Protein AF-A0A960WQX6-F1 (afdb_monomer_lite)

Sequence (50 aa):
MLRILFLGDIVGEPGRKAVISRLASIREAESIDFVIANGENAAAGRGITP

pLDDT: mean 97.21, std 2.4, range [87.94, 98.56]

Foldseek 3Di:
DAAEAEAEEQAEPVSVVVCVVPVVVCCVVVVHPYYHYHHQRHHNGGHDDD

Structure (mmCIF, N/CA/C/O backbone):
data_AF-A0A960WQX6-F1
#
_entry.id   AF-A0A960WQX6-F1
#
loop_
_atom_site.group_PDB
_atom_site.id
_atom_site.type_symbol
_atom_site.label_atom_id
_atom_site.label_alt_id
_atom_site.label_comp_id
_atom_site.label_asym_id
_atom_site.label_entity_id
_atom_site.label_seq_id
_atom_site.pdbx_PDB_ins_code
_atom_site.Cartn_x
_atom_site.Cartn_y
_atom_site.Cartn_z
_atom_site.occupancy
_atom_site.B_iso_or_equiv
_atom_site.auth_seq_id
_atom_site.auth_comp_id
_atom_site.auth_asym_id
_atom_site.auth_atom_id
_atom_site.pdbx_PDB_model_num
ATOM 1 N N . MET A 1 1 ? -18.056 7.647 13.210 1.00 87.94 1 MET A N 1
ATOM 2 C CA . MET A 1 1 ? -18.357 8.080 11.827 1.00 87.94 1 MET A CA 1
ATOM 3 C C . MET A 1 1 ? -17.302 7.456 10.938 1.00 87.94 1 MET A C 1
ATOM 5 O O . MET A 1 1 ? -16.154 7.483 11.354 1.00 87.94 1 MET A O 1
ATOM 9 N N . LEU A 1 2 ? -17.680 6.862 9.805 1.00 95.69 2 LEU A N 1
ATOM 10 C CA . LEU A 1 2 ? -16.738 6.145 8.939 1.00 95.69 2 LEU A CA 1
ATOM 11 C C . LEU A 1 2 ? -15.762 7.126 8.266 1.00 95.69 2 LEU A C 1
ATOM 13 O O . LEU A 1 2 ? -16.209 8.091 7.641 1.00 95.69 2 LEU A O 1
ATOM 17 N N . ARG A 1 3 ? -14.454 6.878 8.371 1.00 98.12 3 ARG A N 1
ATOM 18 C CA . ARG A 1 3 ? -13.387 7.650 7.718 1.00 98.12 3 ARG A CA 1
ATOM 19 C C . ARG A 1 3 ? -12.766 6.831 6.590 1.00 98.12 3 ARG A C 1
ATOM 21 O O . ARG A 1 3 ? -12.215 5.757 6.819 1.00 98.12 3 ARG A O 1
ATOM 28 N N . ILE A 1 4 ? -12.835 7.360 5.371 1.00 98.44 4 ILE A N 1
ATOM 29 C CA . ILE A 1 4 ? -12.290 6.720 4.169 1.00 98.44 4 ILE A CA 1
ATOM 30 C C . ILE A 1 4 ? -11.106 7.542 3.658 1.00 98.44 4 ILE A C 1
ATOM 32 O O . ILE A 1 4 ? -11.231 8.752 3.475 1.00 98.44 4 ILE A O 1
ATOM 36 N N . LEU A 1 5 ? -9.978 6.883 3.391 1.00 98.50 5 LEU A N 1
ATOM 37 C CA . LEU A 1 5 ? -8.833 7.469 2.694 1.00 98.50 5 LEU A CA 1
ATOM 38 C C . LEU A 1 5 ? -8.843 7.033 1.229 1.00 98.50 5 LEU A C 1
ATOM 40 O O . LEU A 1 5 ? -8.804 5.840 0.935 1.00 98.50 5 LEU A O 1
ATOM 44 N N . PHE A 1 6 ? -8.848 8.001 0.316 1.00 98.44 6 PHE A N 1
ATOM 45 C CA . PHE A 1 6 ? -8.687 7.755 -1.113 1.00 98.44 6 PHE A CA 1
ATOM 46 C C . PHE A 1 6 ? -7.270 8.139 -1.542 1.00 98.44 6 PHE A C 1
ATOM 48 O O . PHE A 1 6 ? -6.868 9.296 -1.415 1.00 98.44 6 PHE A O 1
ATOM 55 N N . LEU A 1 7 ? -6.511 7.172 -2.044 1.00 98.31 7 LEU A N 1
ATOM 56 C CA . LEU A 1 7 ? -5.208 7.390 -2.652 1.00 98.31 7 LEU A CA 1
ATOM 57 C C . LEU A 1 7 ? -5.387 7.550 -4.159 1.00 98.31 7 LEU A C 1
ATOM 59 O O . LEU A 1 7 ? -6.046 6.736 -4.812 1.00 98.31 7 LEU A O 1
ATOM 63 N N . GLY A 1 8 ? -4.766 8.599 -4.698 1.00 97.25 8 GLY A N 1
ATOM 64 C CA . GLY A 1 8 ? -4.601 8.755 -6.137 1.00 97.25 8 GLY A CA 1
ATOM 65 C C . GLY A 1 8 ? -3.763 7.627 -6.740 1.00 97.25 8 GLY A C 1
ATOM 66 O O . GLY A 1 8 ? -3.434 6.638 -6.086 1.00 97.25 8 GLY A O 1
ATOM 67 N N . ASP A 1 9 ? -3.420 7.788 -8.009 1.00 97.81 9 ASP A N 1
ATOM 68 C CA . ASP A 1 9 ? -2.737 6.750 -8.765 1.00 97.81 9 ASP A CA 1
ATOM 69 C C . ASP A 1 9 ? -1.350 6.396 -8.194 1.00 97.81 9 ASP A C 1
ATOM 71 O O . ASP A 1 9 ? -0.489 7.252 -7.966 1.00 97.81 9 ASP A O 1
ATOM 75 N N . ILE A 1 10 ? -1.145 5.105 -7.942 1.00 98.38 10 ILE A N 1
ATOM 76 C CA . ILE A 1 10 ? 0.118 4.544 -7.473 1.00 98.38 10 ILE A CA 1
ATOM 77 C C . ILE A 1 10 ? 0.983 4.254 -8.694 1.00 98.38 10 ILE A C 1
ATOM 79 O O . ILE A 1 10 ? 0.801 3.246 -9.368 1.00 98.38 10 ILE A O 1
ATOM 83 N N . VAL A 1 11 ? 1.983 5.100 -8.938 1.00 98.25 11 VAL A N 1
ATOM 84 C CA . VAL A 1 11 ? 2.839 4.982 -10.126 1.00 98.25 11 VAL A CA 1
ATOM 85 C C . VAL A 1 11 ? 4.142 4.242 -9.813 1.00 98.25 11 VAL A C 1
ATOM 87 O O . VAL A 1 11 ? 5.021 4.746 -9.105 1.00 98.25 11 VAL A O 1
ATOM 90 N N . GLY A 1 12 ? 4.292 3.049 -10.390 1.00 97.62 12 GLY A N 1
ATOM 91 C CA . GLY A 1 12 ? 5.532 2.275 -10.399 1.00 97.62 12 GLY A CA 1
ATOM 92 C C . GLY A 1 12 ? 6.100 1.938 -9.014 1.00 97.62 12 GLY A C 1
ATOM 93 O O . GLY A 1 12 ? 5.420 1.967 -7.989 1.00 97.62 12 GLY A O 1
ATOM 94 N N . GLU A 1 13 ? 7.385 1.582 -8.974 1.00 97.75 13 GLU A N 1
ATOM 95 C CA . GLU A 1 13 ? 8.076 1.257 -7.719 1.00 97.75 13 GLU A CA 1
ATOM 96 C C . GLU A 1 13 ? 8.089 2.413 -6.698 1.00 97.75 13 GLU A C 1
ATOM 98 O O . GLU A 1 13 ? 7.832 2.136 -5.521 1.00 97.75 13 GLU A O 1
ATOM 103 N N . PRO A 1 14 ? 8.324 3.687 -7.084 1.00 97.69 14 PRO A N 1
ATOM 104 C CA . PRO A 1 14 ? 8.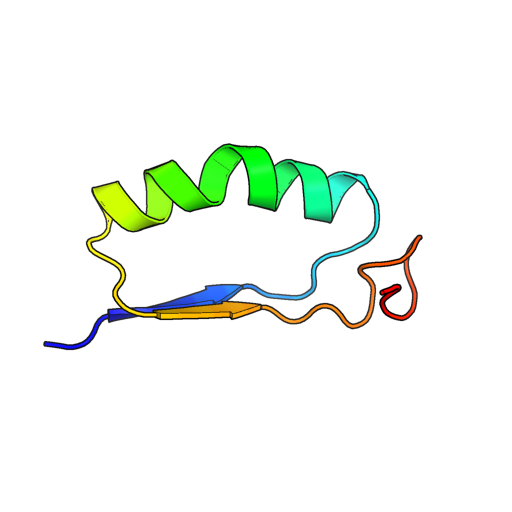321 4.792 -6.127 1.00 97.69 14 PRO A CA 1
ATOM 105 C C . PRO A 1 14 ? 6.967 4.962 -5.431 1.00 97.69 14 PRO A C 1
ATOM 107 O O . PRO A 1 14 ? 6.926 5.088 -4.206 1.00 97.69 14 PRO A O 1
ATOM 110 N N . GLY A 1 15 ? 5.864 4.890 -6.187 1.00 97.94 15 GLY A N 1
ATOM 111 C CA . GLY A 1 15 ? 4.512 4.960 -5.639 1.00 97.94 15 GLY A CA 1
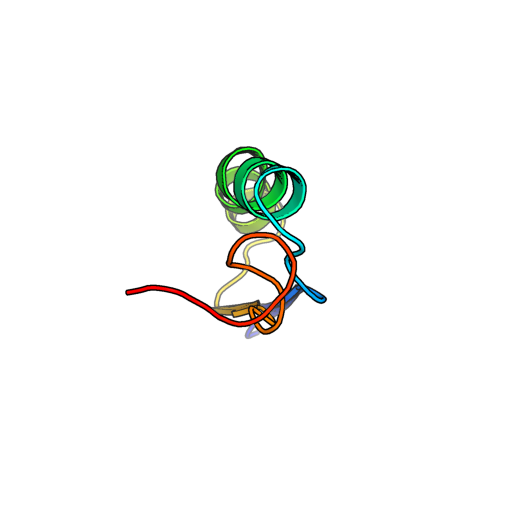ATOM 112 C C . GLY A 1 15 ? 4.241 3.820 -4.660 1.00 97.94 15 GLY A C 1
ATOM 113 O O . GLY A 1 15 ? 3.836 4.065 -3.524 1.00 97.94 15 GLY A O 1
ATOM 114 N N . ARG A 1 16 ? 4.549 2.573 -5.050 1.00 98.00 16 ARG A N 1
ATOM 115 C CA . ARG A 1 16 ? 4.365 1.405 -4.167 1.00 98.00 16 ARG A CA 1
ATOM 116 C C . ARG A 1 16 ? 5.168 1.540 -2.870 1.00 98.00 16 ARG A C 1
ATOM 118 O O . ARG A 1 16 ? 4.625 1.303 -1.793 1.00 98.00 16 ARG A O 1
ATOM 125 N N . LYS A 1 17 ? 6.433 1.972 -2.942 1.00 98.31 17 LYS A N 1
ATOM 126 C CA . LYS A 1 17 ? 7.275 2.202 -1.751 1.00 98.31 17 LYS A CA 1
ATOM 127 C C . LYS A 1 17 ? 6.724 3.306 -0.848 1.00 98.31 17 LYS A C 1
ATOM 129 O O . LYS A 1 17 ? 6.742 3.154 0.375 1.00 98.31 17 LYS A O 1
ATOM 134 N N . ALA A 1 18 ? 6.224 4.399 -1.422 1.00 98.06 18 ALA A N 1
ATOM 135 C CA . ALA A 1 18 ? 5.622 5.485 -0.652 1.00 98.06 18 ALA A CA 1
ATOM 136 C C . ALA A 1 18 ? 4.387 5.006 0.128 1.00 98.06 18 ALA A C 1
ATOM 138 O O . ALA A 1 18 ? 4.257 5.309 1.313 1.00 98.06 18 ALA A O 1
ATOM 139 N N . VAL A 1 19 ? 3.531 4.200 -0.507 1.00 98.19 19 VAL A N 1
ATOM 140 C CA . VAL A 1 19 ? 2.345 3.616 0.135 1.00 98.19 19 VAL A CA 1
ATOM 141 C C . VAL A 1 19 ? 2.742 2.643 1.246 1.00 98.19 19 VAL A C 1
ATOM 143 O O . VAL A 1 19 ? 2.309 2.818 2.383 1.00 98.19 19 VAL A O 1
ATOM 146 N N . ILE A 1 20 ? 3.618 1.674 0.959 1.00 98.06 20 ILE A N 1
ATOM 147 C CA . ILE A 1 20 ? 4.051 0.651 1.931 1.00 98.06 20 ILE A CA 1
ATOM 148 C C . ILE A 1 20 ? 4.693 1.287 3.172 1.00 98.06 20 ILE A C 1
ATOM 150 O O . ILE A 1 20 ? 4.445 0.843 4.289 1.00 98.06 20 ILE A O 1
ATOM 154 N N . SER A 1 21 ? 5.491 2.343 2.994 1.00 98.31 21 SER A N 1
ATOM 155 C CA . SER A 1 21 ? 6.219 2.977 4.101 1.00 98.31 21 SER A CA 1
ATOM 156 C C . SER A 1 21 ? 5.378 3.916 4.973 1.00 98.31 21 SER A C 1
ATOM 158 O O . SER A 1 21 ? 5.787 4.202 6.096 1.00 98.31 21 SER A O 1
ATOM 160 N N . ARG A 1 22 ? 4.231 4.421 4.491 1.00 98.00 22 ARG A N 1
ATOM 161 C CA . ARG A 1 22 ? 3.471 5.487 5.180 1.00 98.00 22 ARG A CA 1
ATOM 162 C C . ARG A 1 22 ? 2.022 5.144 5.499 1.00 98.00 22 ARG A C 1
ATOM 164 O O . ARG A 1 22 ? 1.459 5.734 6.414 1.00 98.00 22 ARG A O 1
ATOM 171 N N . LEU A 1 23 ? 1.394 4.225 4.767 1.00 98.38 23 LEU A N 1
ATOM 172 C CA . LEU A 1 23 ? -0.049 4.012 4.891 1.00 98.38 23 LEU A CA 1
ATOM 173 C C . LEU A 1 23 ? -0.453 3.548 6.296 1.00 98.38 23 LEU A C 1
ATOM 175 O O . LEU A 1 23 ? -1.468 4.001 6.813 1.00 98.38 23 LEU A O 1
ATOM 179 N N . ALA A 1 24 ? 0.349 2.686 6.928 1.00 98.06 24 ALA A N 1
ATOM 180 C CA . ALA A 1 24 ? 0.054 2.184 8.267 1.00 98.06 24 ALA A CA 1
ATOM 181 C C . ALA A 1 24 ? -0.007 3.312 9.312 1.00 98.06 24 ALA A C 1
ATOM 183 O O . ALA A 1 24 ? -0.973 3.378 10.070 1.00 98.06 24 ALA A O 1
ATOM 184 N N . SER A 1 25 ? 0.973 4.224 9.305 1.00 98.38 25 SER A N 1
ATOM 185 C CA . SER A 1 25 ? 1.023 5.340 10.255 1.00 98.38 25 SER A CA 1
ATOM 186 C C . SER A 1 25 ? -0.060 6.381 9.983 1.00 98.38 25 SER A C 1
ATOM 188 O O . SER A 1 25 ? -0.678 6.864 10.925 1.00 98.38 25 SER A O 1
ATOM 190 N N . ILE A 1 26 ? -0.352 6.680 8.712 1.00 98.31 26 ILE A N 1
ATOM 191 C CA . ILE A 1 26 ? -1.461 7.574 8.341 1.00 98.31 26 ILE A CA 1
ATOM 192 C C . ILE A 1 26 ? -2.797 6.980 8.796 1.00 98.31 26 ILE A C 1
ATOM 194 O O . ILE A 1 26 ? -3.614 7.688 9.375 1.00 98.31 26 ILE A O 1
ATOM 198 N N . ARG A 1 27 ? -3.018 5.678 8.571 1.00 98.44 27 ARG A N 1
ATOM 199 C CA . ARG A 1 27 ? -4.254 4.996 8.976 1.00 98.44 27 ARG A CA 1
ATOM 200 C C . ARG A 1 27 ? -4.487 5.104 10.482 1.00 98.44 27 ARG A C 1
ATOM 202 O O . ARG A 1 27 ? -5.615 5.343 10.893 1.00 98.44 27 ARG A O 1
ATOM 209 N N . GLU A 1 28 ? -3.439 4.925 11.282 1.00 98.31 28 GLU A N 1
ATOM 210 C CA . GLU A 1 28 ? -3.515 5.016 12.742 1.00 98.31 28 GLU A CA 1
ATOM 211 C C . GLU A 1 28 ? -3.724 6.460 13.217 1.00 98.31 28 GLU A C 1
ATOM 213 O O . GLU A 1 28 ? -4.693 6.732 13.926 1.00 98.31 28 GLU A O 1
ATOM 218 N N . ALA A 1 29 ? -2.882 7.394 12.762 1.00 98.44 29 ALA A N 1
ATOM 219 C CA . ALA A 1 29 ? -2.951 8.804 13.150 1.00 98.44 29 ALA A CA 1
ATOM 220 C C . ALA A 1 29 ? -4.300 9.445 12.794 1.00 98.44 29 ALA A C 1
ATOM 222 O O . ALA A 1 29 ? -4.843 10.240 13.557 1.00 98.44 29 ALA A O 1
ATOM 223 N N . GLU A 1 30 ? -4.866 9.052 11.654 1.00 98.00 30 GLU A N 1
ATOM 224 C CA . GLU A 1 30 ? -6.122 9.586 11.143 1.00 98.00 30 GLU A CA 1
ATOM 225 C C . GLU A 1 30 ? -7.313 8.654 11.391 1.00 98.00 30 GLU A C 1
ATOM 227 O O . GLU A 1 30 ? -8.377 8.890 10.834 1.00 98.00 30 GLU A O 1
ATOM 232 N N . SER A 1 31 ? -7.185 7.600 12.206 1.00 98.12 31 SER A N 1
ATOM 233 C CA . SER A 1 31 ? -8.297 6.677 12.514 1.00 98.12 31 SER A CA 1
ATOM 234 C C . SER A 1 31 ? -9.099 6.256 11.264 1.00 98.12 31 SER A C 1
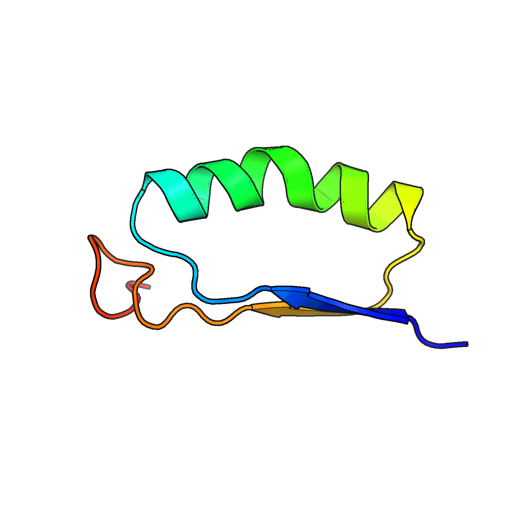ATOM 236 O O . SER A 1 31 ? -10.324 6.363 11.234 1.00 98.12 31 SER A O 1
ATOM 238 N N . ILE A 1 32 ? -8.398 5.881 10.189 1.00 98.56 32 ILE A N 1
ATOM 239 C CA . ILE A 1 32 ? -9.011 5.538 8.900 1.00 98.56 32 ILE A CA 1
ATOM 240 C C . ILE A 1 32 ? -9.572 4.118 8.960 1.00 98.56 32 ILE A C 1
ATOM 242 O O . ILE A 1 32 ? -8.839 3.164 9.226 1.00 98.56 32 ILE A O 1
ATOM 246 N N . ASP A 1 33 ? -10.852 3.976 8.630 1.00 98.50 33 ASP A N 1
ATOM 247 C CA . ASP A 1 33 ? -11.569 2.700 8.649 1.00 98.50 33 ASP A CA 1
ATOM 248 C C . ASP A 1 33 ? -11.426 1.928 7.330 1.00 98.50 33 ASP A C 1
ATOM 250 O O . ASP A 1 33 ? -11.428 0.698 7.315 1.00 98.50 33 ASP A O 1
ATOM 254 N N . PHE A 1 34 ? -11.306 2.643 6.206 1.00 98.44 34 PHE A N 1
ATOM 255 C CA . PHE A 1 34 ? -11.218 2.035 4.879 1.00 98.44 34 PHE A CA 1
ATOM 256 C C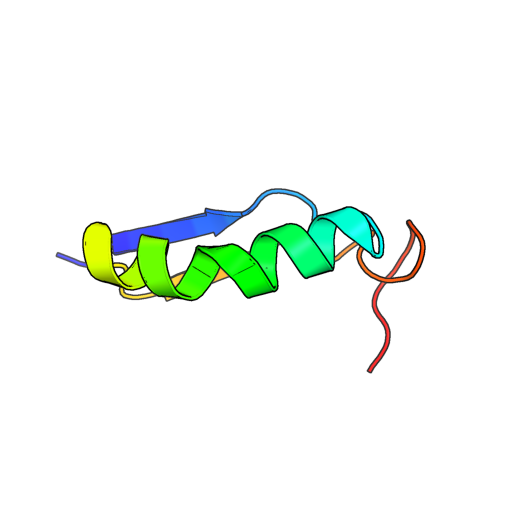 . PHE A 1 34 ? -10.303 2.826 3.943 1.00 98.44 34 PHE A C 1
ATOM 258 O O . PHE A 1 34 ? -10.288 4.057 3.961 1.00 98.44 34 PHE A O 1
ATOM 265 N N . VAL A 1 35 ? -9.549 2.119 3.099 1.00 98.44 35 VAL A N 1
ATOM 266 C CA . VAL A 1 35 ? -8.614 2.721 2.141 1.00 98.44 35 VAL A CA 1
ATOM 267 C C . VAL A 1 35 ? -8.963 2.249 0.735 1.00 98.44 35 VAL A C 1
ATOM 269 O O . VAL A 1 35 ? -9.073 1.050 0.492 1.00 98.44 35 VAL A O 1
ATOM 272 N N . ILE A 1 36 ? -9.096 3.194 -0.192 1.00 98.44 36 ILE A N 1
ATOM 273 C CA . ILE A 1 36 ? -9.234 2.948 -1.630 1.00 98.44 36 ILE A CA 1
ATOM 274 C C . ILE A 1 36 ? -7.987 3.500 -2.308 1.00 98.44 36 ILE A C 1
ATOM 276 O O . ILE A 1 36 ? -7.558 4.603 -1.982 1.00 98.44 36 ILE A O 1
ATOM 280 N N . ALA A 1 37 ? -7.407 2.761 -3.248 1.00 97.94 37 ALA A N 1
ATOM 281 C CA . ALA A 1 37 ? -6.250 3.218 -4.006 1.00 97.94 37 ALA A CA 1
ATOM 282 C C . ALA A 1 37 ? -6.415 2.904 -5.491 1.00 97.94 37 ALA A C 1
ATOM 284 O O . ALA A 1 37 ? -6.795 1.786 -5.843 1.00 97.94 37 ALA A O 1
ATOM 285 N N . ASN A 1 38 ? -6.102 3.872 -6.355 1.00 98.31 38 ASN A N 1
ATOM 286 C CA . ASN A 1 38 ? -5.979 3.608 -7.786 1.00 98.31 38 ASN A CA 1
ATOM 287 C C . ASN A 1 38 ? -4.607 2.970 -8.067 1.00 98.31 38 ASN A C 1
ATOM 289 O O . ASN A 1 38 ? -3.568 3.533 -7.730 1.00 98.31 38 ASN A O 1
ATOM 293 N N . GLY A 1 39 ? -4.614 1.772 -8.648 1.00 97.44 39 GLY A N 1
ATOM 294 C CA . GLY A 1 39 ? -3.411 1.014 -8.990 1.00 97.44 39 GLY A CA 1
ATOM 295 C C . GLY A 1 39 ? -3.160 0.891 -10.491 1.00 97.44 39 GLY A C 1
ATOM 296 O O . GLY A 1 39 ? -2.407 0.001 -10.882 1.00 97.44 39 GLY A O 1
ATOM 297 N N . GLU A 1 40 ? -3.798 1.704 -11.338 1.00 98.25 40 GLU A N 1
ATOM 298 C CA . GLU A 1 40 ? -3.719 1.547 -12.795 1.00 98.25 40 GLU A CA 1
ATOM 299 C C . GLU A 1 40 ? -2.306 1.713 -13.357 1.00 98.25 40 GLU A C 1
ATOM 301 O O . GLU A 1 40 ? -2.057 1.197 -14.439 1.00 98.25 40 GLU A O 1
ATOM 306 N N . ASN A 1 41 ? -1.384 2.371 -12.644 1.00 98.06 41 ASN A N 1
ATOM 307 C CA . ASN A 1 41 ? 0.020 2.500 -13.045 1.00 98.06 41 ASN A CA 1
ATOM 308 C C . ASN A 1 41 ? 0.998 1.818 -12.070 1.00 98.06 41 ASN A C 1
ATOM 310 O O . ASN A 1 41 ? 2.208 2.085 -12.089 1.00 98.06 41 ASN A O 1
ATOM 314 N N . ALA A 1 42 ? 0.505 0.889 -11.244 1.00 97.88 42 ALA A N 1
ATOM 315 C CA . ALA A 1 42 ? 1.286 0.251 -10.190 1.00 97.88 42 ALA A CA 1
ATOM 316 C C . ALA A 1 42 ? 2.420 -0.624 -10.734 1.00 97.88 42 ALA A C 1
ATOM 318 O O . ALA A 1 42 ? 3.493 -0.652 -10.136 1.00 97.88 42 ALA A O 1
ATOM 319 N N . ALA A 1 43 ? 2.241 -1.315 -11.859 1.00 97.31 43 ALA A N 1
ATOM 320 C CA . ALA A 1 43 ? 3.253 -2.177 -12.464 1.00 97.31 43 ALA A CA 1
ATOM 321 C C . ALA A 1 43 ? 4.128 -1.395 -13.457 1.00 97.31 43 ALA A C 1
ATOM 323 O O . ALA A 1 43 ? 3.751 -1.179 -14.601 1.00 97.31 43 ALA A O 1
ATOM 324 N N . ALA A 1 44 ? 5.306 -0.943 -13.013 1.00 93.25 44 ALA A N 1
ATOM 325 C CA . ALA A 1 44 ? 6.279 -0.224 -13.853 1.00 93.25 44 ALA A CA 1
ATOM 326 C C . ALA A 1 44 ? 5.690 0.953 -14.675 1.00 93.25 44 ALA A C 1
ATOM 328 O O . ALA A 1 44 ? 6.201 1.276 -15.743 1.00 93.25 44 ALA A O 1
ATOM 329 N N . GLY A 1 45 ? 4.637 1.608 -14.166 1.00 88.88 45 GLY A N 1
ATOM 330 C CA . GLY A 1 45 ? 4.000 2.758 -14.808 1.00 88.88 45 GLY A CA 1
ATOM 331 C C . GLY A 1 45 ? 2.797 2.437 -15.698 1.00 88.88 45 GLY A C 1
ATOM 332 O O . GLY A 1 45 ? 2.259 3.375 -16.274 1.00 88.88 45 GLY A O 1
ATOM 333 N N . ARG A 1 46 ? 2.370 1.168 -15.826 1.00 94.75 46 ARG A N 1
ATOM 334 C CA . ARG A 1 46 ? 1.106 0.791 -16.485 1.00 94.75 46 ARG A CA 1
ATOM 335 C C . ARG A 1 46 ? 0.604 -0.590 -16.053 1.00 94.75 46 ARG A C 1
ATOM 337 O O . ARG A 1 46 ? 1.307 -1.588 -16.156 1.00 94.75 46 ARG A O 1
ATOM 344 N N . GLY A 1 47 ? -0.668 -0.659 -15.698 1.00 95.56 47 GLY A N 1
ATOM 345 C CA . GLY A 1 47 ? -1.355 -1.844 -15.203 1.00 95.56 47 GLY A CA 1
ATOM 346 C C . GLY A 1 47 ? 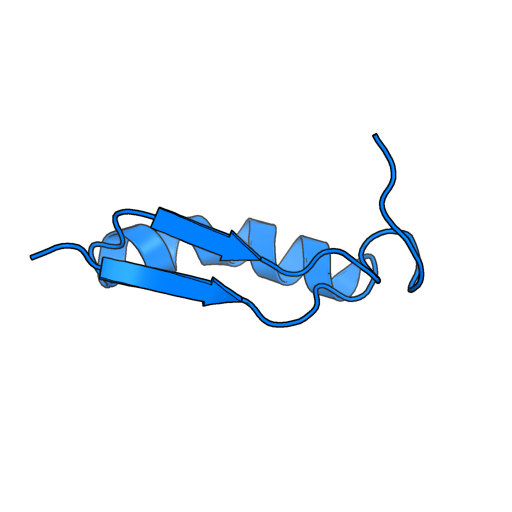-1.015 -2.188 -13.752 1.00 95.56 47 GLY A C 1
ATOM 347 O O . GLY A 1 47 ? -0.356 -1.440 -13.030 1.00 95.56 47 GLY A O 1
ATOM 348 N N . ILE A 1 48 ? -1.452 -3.377 -13.350 1.00 97.00 48 ILE A N 1
ATOM 349 C CA . ILE A 1 48 ? -1.187 -3.996 -12.051 1.00 97.00 48 ILE A CA 1
ATOM 350 C C . ILE A 1 48 ? -0.793 -5.461 -12.284 1.00 97.00 48 ILE A C 1
ATOM 352 O O . ILE A 1 48 ? -1.301 -6.097 -13.208 1.00 97.00 48 ILE A O 1
ATOM 356 N N . THR A 1 49 ? 0.129 -5.990 -11.480 1.00 94.19 49 THR A N 1
ATOM 357 C CA . THR A 1 49 ? 0.526 -7.409 -11.503 1.00 94.19 49 THR A CA 1
ATOM 358 C C . THR A 1 49 ? -0.053 -8.140 -10.289 1.00 94.19 49 THR A C 1
ATOM 360 O O . THR A 1 49 ? -0.173 -7.495 -9.244 1.00 94.19 49 THR A O 1
ATOM 363 N N . PRO A 1 50 ? -0.395 -9.441 -10.406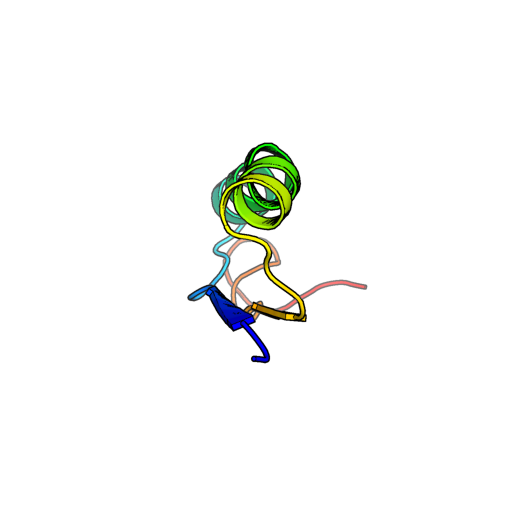 1.00 89.62 50 PRO A N 1
ATOM 364 C CA . PRO A 1 50 ? -0.768 -10.283 -9.265 1.00 89.62 50 PRO A CA 1
ATOM 365 C C . PRO A 1 50 ? 0.304 -10.356 -8.173 1.00 89.62 50 PRO A C 1
ATOM 367 O O . PRO A 1 50 ? 1.503 -10.192 -8.506 1.00 89.62 50 PRO A O 1
#

Secondary structure (DSSP, 8-state):
---EEEE----HHHHHHHHHHHHHHHHHHTT-SEEEE--TTTTTTSS---

Radius of gyration: 11.68 Å; chains: 1; bounding box: 27×20×30 Å